Protein AF-A0A1Y4LBC4-F1 (afdb_monomer)

Sequence (97 aa):
MIRFSGLEVRPVSSVTSYPVCRIDRVLVSAYQTLYGDVLYECLGGRLGSEELVPLSRDTKDFREAWAIKVQYDRLIEEARREENLRDLSWQKERASG

pLDDT: mean 91.41, std 8.81, range [54.19, 98.38]

Structure (mmCIF, N/CA/C/O backbone):
data_AF-A0A1Y4LBC4-F1
#
_entry.id   AF-A0A1Y4LBC4-F1
#
loop_
_atom_site.group_PDB
_atom_site.id
_atom_site.type_symbol
_atom_site.label_atom_id
_atom_site.label_alt_id
_atom_site.label_comp_id
_atom_site.label_asym_id
_atom_site.label_entity_id
_atom_site.label_seq_id
_atom_site.pdbx_PDB_ins_code
_atom_site.Cartn_x
_atom_site.Cartn_y
_atom_site.Cartn_z
_atom_site.occupancy
_atom_site.B_iso_or_equiv
_atom_site.auth_seq_id
_atom_site.auth_comp_id
_atom_site.auth_asym_id
_atom_s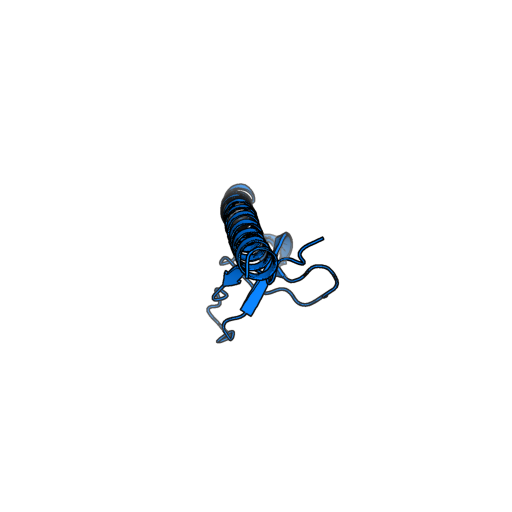ite.auth_atom_id
_atom_site.pdbx_PDB_model_num
ATOM 1 N N . MET A 1 1 ? 8.398 8.087 -22.960 1.00 54.19 1 MET A N 1
ATOM 2 C CA . MET A 1 1 ? 8.358 8.048 -21.484 1.00 54.19 1 MET A CA 1
ATOM 3 C C . MET A 1 1 ? 8.259 6.585 -21.091 1.00 54.19 1 MET A C 1
ATOM 5 O O . MET A 1 1 ? 7.337 5.928 -21.559 1.00 54.19 1 MET A O 1
ATOM 9 N N . ILE A 1 2 ? 9.248 6.061 -20.369 1.00 61.06 2 ILE A N 1
ATOM 10 C CA . ILE A 1 2 ? 9.254 4.666 -19.908 1.00 61.06 2 ILE A CA 1
ATOM 11 C C . ILE A 1 2 ? 8.055 4.479 -18.970 1.00 61.06 2 ILE A C 1
ATOM 13 O O . ILE A 1 2 ? 7.822 5.305 -18.082 1.00 61.06 2 ILE A O 1
ATOM 17 N N . ARG A 1 3 ? 7.225 3.466 -19.234 1.00 77.19 3 ARG A N 1
ATOM 18 C CA . ARG A 1 3 ? 6.008 3.204 -18.461 1.00 77.19 3 ARG A CA 1
ATOM 19 C C . ARG A 1 3 ? 6.365 2.233 -17.344 1.00 77.19 3 ARG A C 1
ATOM 21 O O . ARG A 1 3 ? 6.545 1.059 -17.625 1.00 77.19 3 ARG A O 1
ATOM 28 N N . PHE A 1 4 ? 6.420 2.736 -16.112 1.00 89.00 4 PHE A N 1
ATOM 29 C CA . PHE A 1 4 ? 6.693 1.938 -14.916 1.00 89.00 4 PHE A CA 1
ATOM 30 C C . PHE A 1 4 ? 5.832 0.667 -14.870 1.00 89.00 4 PHE A C 1
ATOM 32 O O . PHE A 1 4 ? 4.596 0.728 -14.918 1.00 89.00 4 PHE A O 1
ATOM 39 N N . SER A 1 5 ? 6.490 -0.483 -14.764 1.00 91.25 5 SER A N 1
ATOM 40 C CA . SER A 1 5 ? 5.860 -1.800 -14.774 1.00 91.25 5 SER A CA 1
ATOM 41 C C . SER A 1 5 ? 5.031 -2.085 -13.515 1.00 91.25 5 SER A C 1
ATOM 43 O O . SER A 1 5 ? 4.125 -2.925 -13.556 1.00 91.25 5 SER A O 1
ATOM 45 N N . GLY A 1 6 ? 5.262 -1.341 -12.431 1.00 94.38 6 GLY A N 1
ATOM 46 C CA . GLY A 1 6 ? 4.588 -1.490 -11.143 1.00 94.38 6 GLY A CA 1
ATOM 47 C C . GLY A 1 6 ? 5.444 -2.250 -10.128 1.00 94.38 6 GLY A C 1
ATOM 48 O O . GLY A 1 6 ? 6.181 -3.167 -10.491 1.00 94.38 6 GLY A O 1
ATOM 49 N N . LEU A 1 7 ? 5.303 -1.882 -8.856 1.00 96.88 7 LEU A N 1
ATOM 50 C CA . LEU A 1 7 ? 5.907 -2.546 -7.707 1.00 96.88 7 LEU A CA 1
ATOM 51 C C . LEU A 1 7 ? 5.161 -3.851 -7.426 1.00 96.88 7 LEU A C 1
ATOM 53 O O . LEU A 1 7 ? 3.944 -3.843 -7.250 1.00 96.88 7 LEU A O 1
ATOM 57 N N . GLU A 1 8 ? 5.888 -4.961 -7.374 1.00 96.44 8 GLU A N 1
ATOM 58 C CA . GLU A 1 8 ? 5.328 -6.253 -6.991 1.00 96.44 8 GLU A CA 1
ATOM 59 C C . GLU A 1 8 ? 5.069 -6.302 -5.481 1.00 96.44 8 GLU A C 1
ATOM 61 O O . GLU A 1 8 ? 5.942 -5.980 -4.677 1.00 96.44 8 GLU A O 1
ATOM 66 N N . VAL A 1 9 ? 3.856 -6.692 -5.094 1.00 95.62 9 VAL A N 1
ATOM 67 C CA . VAL A 1 9 ? 3.418 -6.753 -3.699 1.00 95.62 9 VAL A CA 1
ATOM 68 C C . VAL A 1 9 ? 2.628 -8.025 -3.435 1.00 95.62 9 VAL A C 1
ATOM 70 O O . VAL A 1 9 ? 1.946 -8.565 -4.310 1.00 95.62 9 VAL A O 1
ATOM 73 N N . ARG A 1 10 ? 2.692 -8.485 -2.185 1.00 94.69 10 ARG A N 1
ATOM 74 C CA . ARG A 1 10 ? 1.802 -9.515 -1.658 1.00 94.69 10 ARG A CA 1
ATOM 75 C C . ARG A 1 10 ? 0.760 -8.838 -0.768 1.00 94.69 10 ARG A C 1
ATOM 77 O O . ARG A 1 10 ? 1.147 -8.333 0.287 1.00 94.69 10 ARG A O 1
ATOM 84 N N . PRO A 1 11 ? -0.522 -8.815 -1.163 1.00 94.62 11 PRO A N 1
ATOM 85 C CA . PRO A 1 11 ? -1.545 -8.168 -0.358 1.00 94.62 11 PRO A CA 1
ATOM 86 C C . PRO A 1 11 ? -1.717 -8.824 1.014 1.00 94.62 11 PRO A C 1
ATOM 88 O O . PRO A 1 11 ? -1.512 -10.029 1.188 1.00 94.62 11 PRO A O 1
ATOM 91 N N . VAL A 1 12 ? -2.108 -8.014 1.991 1.00 92.12 12 VAL A N 1
ATOM 92 C CA . VAL A 1 12 ? -2.326 -8.425 3.376 1.00 92.12 12 VAL A CA 1
ATOM 93 C C . VAL A 1 12 ? -3.806 -8.705 3.577 1.00 92.12 12 VAL A C 1
ATOM 95 O O . VAL A 1 12 ? -4.625 -7.798 3.556 1.00 92.12 12 VAL A O 1
ATOM 98 N N . SER A 1 13 ? -4.168 -9.959 3.825 1.00 86.81 13 SER A N 1
ATOM 99 C CA . SER A 1 13 ? -5.538 -10.314 4.192 1.00 86.81 13 SER A CA 1
ATOM 100 C C . SER A 1 13 ? -5.554 -11.494 5.152 1.00 86.81 13 SER A C 1
ATOM 102 O O . SER A 1 13 ? -4.729 -12.402 5.061 1.00 86.81 13 SER A O 1
ATOM 104 N N . SER A 1 14 ? -6.494 -11.461 6.094 1.00 76.00 14 SER A N 1
ATOM 105 C CA . SER A 1 14 ? -6.809 -12.575 6.992 1.00 76.00 14 SER A CA 1
ATOM 106 C C . SER A 1 14 ? -7.864 -13.523 6.417 1.00 76.00 14 SER A C 1
ATOM 108 O O . SER A 1 14 ? -8.051 -14.606 6.962 1.00 76.00 14 SER A O 1
ATOM 110 N N . VAL A 1 15 ? -8.558 -13.118 5.348 1.00 79.56 15 VAL A N 1
ATOM 111 C CA . VAL A 1 15 ? -9.782 -13.781 4.866 1.00 79.56 15 VAL A CA 1
ATOM 112 C C . VAL A 1 15 ? -9.613 -14.343 3.455 1.00 79.56 15 VAL A C 1
ATOM 114 O O . VAL A 1 15 ? -10.180 -15.385 3.137 1.00 79.56 15 VAL A O 1
ATOM 117 N N . THR A 1 16 ? -8.791 -13.696 2.624 1.00 82.50 16 THR A N 1
ATOM 118 C CA . THR A 1 16 ? -8.607 -14.056 1.214 1.00 82.50 16 TH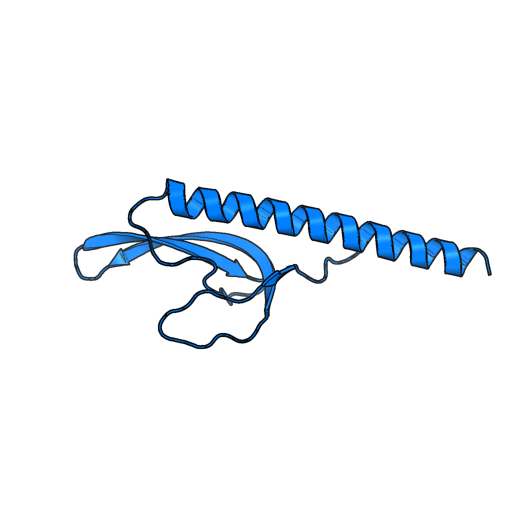R A CA 1
ATOM 119 C C . THR A 1 16 ? -7.131 -14.252 0.904 1.00 82.50 16 THR A C 1
ATOM 121 O O . THR A 1 16 ? -6.296 -13.419 1.248 1.00 82.50 16 THR A O 1
ATOM 124 N N . SER A 1 17 ? -6.788 -15.331 0.199 1.00 85.00 17 SER A N 1
ATOM 125 C CA . SER A 1 17 ? -5.447 -15.472 -0.371 1.00 85.00 17 SER A CA 1
ATOM 126 C C . SER A 1 17 ? -5.378 -14.682 -1.675 1.00 85.00 17 SER A C 1
ATOM 128 O O . SER A 1 17 ? -5.872 -15.128 -2.709 1.00 85.00 17 SER A O 1
ATOM 130 N N . TYR A 1 18 ? -4.808 -13.481 -1.615 1.00 87.75 18 TYR A N 1
ATOM 131 C CA . TYR A 1 18 ? -4.575 -12.686 -2.814 1.00 87.75 18 TYR A CA 1
ATOM 132 C C . TYR A 1 18 ? -3.360 -13.219 -3.582 1.00 87.75 18 TYR A C 1
ATOM 134 O O . TYR A 1 18 ? -2.326 -13.503 -2.962 1.00 87.75 18 TYR A O 1
ATOM 142 N N . PRO A 1 19 ? -3.434 -13.316 -4.923 1.00 91.12 19 PRO A N 1
ATOM 143 C CA . PRO A 1 19 ? -2.243 -13.537 -5.723 1.00 91.12 19 PRO A CA 1
ATOM 144 C C . PRO A 1 19 ? -1.280 -12.353 -5.571 1.00 91.12 19 PRO A C 1
ATOM 146 O O . PRO A 1 19 ? -1.681 -11.227 -5.268 1.00 91.12 19 PRO A O 1
ATOM 149 N N . VAL A 1 20 ? 0.006 -12.612 -5.810 1.00 93.94 20 VAL A N 1
ATOM 150 C CA . VAL A 1 20 ? 0.994 -11.540 -5.964 1.00 93.94 20 VAL A CA 1
ATOM 151 C C . VAL A 1 20 ? 0.578 -10.673 -7.149 1.00 93.94 20 VAL A C 1
ATOM 153 O O . VAL A 1 20 ? 0.229 -11.185 -8.214 1.00 93.94 20 VAL A O 1
ATOM 156 N N . CYS A 1 21 ? 0.603 -9.361 -6.961 1.00 93.62 21 CYS A N 1
ATOM 157 C CA . CYS A 1 21 ? 0.152 -8.404 -7.961 1.00 93.62 21 CYS A CA 1
ATOM 158 C C . CYS A 1 21 ? 1.098 -7.209 -8.038 1.00 93.62 21 CYS A C 1
ATOM 160 O O . CYS A 1 21 ? 1.975 -7.032 -7.193 1.00 93.62 21 CYS A O 1
ATOM 162 N N . ARG A 1 22 ? 0.912 -6.364 -9.054 1.00 95.62 22 ARG A N 1
ATOM 163 C CA . ARG A 1 22 ? 1.691 -5.135 -9.224 1.00 95.62 22 ARG A CA 1
ATOM 164 C C . ARG A 1 22 ? 0.841 -3.909 -8.955 1.00 95.62 22 ARG A C 1
ATOM 166 O O . ARG A 1 22 ? -0.275 -3.824 -9.458 1.00 95.62 22 ARG A O 1
ATOM 173 N N . ILE A 1 23 ? 1.404 -2.942 -8.243 1.00 97.06 23 ILE A N 1
ATOM 174 C CA . ILE A 1 23 ? 0.779 -1.653 -7.933 1.00 97.06 23 ILE A CA 1
ATOM 175 C C . ILE A 1 23 ? 1.667 -0.501 -8.411 1.00 97.06 23 ILE A C 1
ATOM 177 O O . ILE A 1 23 ? 2.885 -0.627 -8.479 1.00 97.06 23 ILE A O 1
ATOM 181 N N . ASP A 1 24 ? 1.077 0.634 -8.759 1.00 96.31 24 ASP A N 1
ATOM 182 C CA . ASP A 1 24 ? 1.809 1.867 -9.095 1.00 96.31 24 ASP A CA 1
ATOM 183 C C . ASP A 1 24 ? 1.261 3.107 -8.372 1.00 96.31 24 ASP A C 1
ATOM 185 O O . ASP A 1 24 ? 1.778 4.212 -8.558 1.00 96.31 24 ASP A O 1
ATOM 189 N N . ARG A 1 25 ? 0.254 2.908 -7.513 1.00 95.50 25 ARG A N 1
ATOM 190 C CA . ARG A 1 25 ? -0.303 3.909 -6.606 1.00 95.50 25 ARG A CA 1
ATOM 191 C C . ARG A 1 25 ? -0.740 3.282 -5.288 1.00 95.50 25 ARG A C 1
ATOM 193 O O . ARG A 1 25 ? -1.070 2.095 -5.229 1.00 95.50 25 ARG A O 1
ATOM 200 N N . VAL A 1 26 ? -0.810 4.125 -4.264 1.00 97.62 26 VAL A N 1
ATOM 201 C CA . VAL A 1 26 ? -1.261 3.773 -2.917 1.00 97.62 26 VAL A CA 1
ATOM 202 C C . VAL A 1 26 ? -2.193 4.859 -2.402 1.00 97.62 26 VAL A C 1
ATOM 204 O O . VAL A 1 26 ? -1.979 6.048 -2.652 1.00 97.62 26 VAL A O 1
ATOM 207 N N . LEU A 1 27 ? -3.218 4.464 -1.661 1.00 96.44 27 LEU A N 1
ATOM 208 C CA . LEU A 1 27 ? -4.160 5.363 -1.010 1.00 96.44 27 LEU A CA 1
ATOM 209 C C . LEU A 1 27 ? -4.478 4.887 0.406 1.00 96.44 27 LEU A C 1
ATOM 211 O O . LEU A 1 27 ? -4.281 3.722 0.742 1.00 96.44 27 LEU A O 1
ATOM 215 N N . VAL A 1 28 ? -4.952 5.812 1.236 1.00 97.88 28 VAL A N 1
ATOM 216 C CA . VAL A 1 28 ? -5.566 5.479 2.523 1.00 97.88 28 VAL A CA 1
ATOM 217 C C . VAL A 1 28 ? -7.066 5.642 2.355 1.00 97.88 28 VAL A C 1
ATOM 219 O O . VAL A 1 28 ? -7.523 6.707 1.937 1.00 97.88 28 VAL A O 1
ATOM 222 N N . SER A 1 29 ? -7.804 4.580 2.654 1.00 96.38 29 SER A N 1
ATOM 223 C CA . SER A 1 29 ? -9.259 4.600 2.720 1.00 96.38 29 SER A CA 1
ATOM 224 C C . SER A 1 29 ? -9.687 4.773 4.171 1.00 96.38 29 SER A C 1
ATOM 226 O O . SER A 1 29 ? -9.041 4.244 5.076 1.00 96.38 29 SER A O 1
ATOM 228 N N . ALA A 1 30 ? -10.757 5.532 4.384 1.00 96.88 30 ALA A N 1
ATOM 229 C CA . ALA A 1 30 ? -11.436 5.643 5.664 1.00 96.88 30 ALA A CA 1
ATOM 230 C C . ALA A 1 30 ? -12.879 5.189 5.463 1.00 96.88 30 ALA A C 1
ATOM 232 O O . ALA A 1 30 ? -13.552 5.663 4.545 1.00 96.88 30 ALA A O 1
ATOM 233 N N . TYR A 1 31 ? -13.361 4.296 6.318 1.00 95.50 31 TYR A N 1
ATOM 234 C CA . TYR A 1 31 ? -14.730 3.808 6.246 1.00 95.50 31 TYR A CA 1
ATOM 235 C C . TYR A 1 31 ? -15.328 3.660 7.640 1.00 95.50 31 TYR A C 1
ATOM 237 O O . TYR A 1 31 ? -14.627 3.434 8.628 1.00 95.50 31 TYR A O 1
ATOM 245 N N . GLN A 1 32 ? -16.647 3.814 7.717 1.00 96.88 32 GLN A N 1
ATOM 246 C CA . GLN A 1 32 ? -17.390 3.595 8.946 1.00 96.88 32 GLN A CA 1
ATOM 247 C C . GLN A 1 32 ? -17.950 2.174 8.947 1.00 96.88 32 GLN A C 1
ATOM 249 O O . GLN A 1 32 ? -18.598 1.740 7.996 1.00 96.88 32 GLN A O 1
ATOM 254 N N . THR A 1 33 ? -17.692 1.443 10.022 1.00 95.06 33 THR A N 1
ATOM 255 C CA . THR A 1 33 ? -18.267 0.117 10.247 1.00 95.06 33 THR A CA 1
ATOM 256 C C . THR A 1 33 ? -19.753 0.219 10.592 1.00 95.06 33 THR A C 1
ATOM 258 O O . THR A 1 33 ? -20.245 1.266 11.015 1.00 95.06 33 THR A O 1
ATOM 261 N N . LEU A 1 34 ? -20.467 -0.908 10.521 1.00 95.94 34 LEU A N 1
ATOM 262 C CA . LEU A 1 34 ? -21.872 -0.993 10.945 1.00 95.94 34 LEU A CA 1
ATOM 263 C C . LEU A 1 34 ? -22.092 -0.629 12.426 1.00 95.94 34 LEU A C 1
ATOM 265 O O . LEU A 1 34 ? -23.203 -0.274 12.807 1.00 95.94 34 LEU A O 1
ATOM 269 N N . TYR A 1 35 ? -21.043 -0.694 13.251 1.00 95.06 35 TYR A N 1
ATOM 270 C CA . TYR A 1 35 ? -21.084 -0.353 14.675 1.00 95.06 35 TYR A CA 1
ATOM 271 C C . TYR A 1 35 ? -20.673 1.099 14.961 1.00 95.06 35 TYR A C 1
ATOM 273 O O . TYR A 1 35 ? -20.555 1.491 16.119 1.00 95.06 35 TYR A O 1
ATOM 281 N N . GLY A 1 36 ? -20.442 1.905 13.921 1.00 94.94 36 GLY A N 1
ATOM 282 C CA . GLY A 1 36 ? -20.101 3.322 14.041 1.00 94.94 36 GLY A CA 1
ATOM 283 C C . GLY A 1 36 ? -18.609 3.619 14.217 1.00 94.94 36 GLY A C 1
ATOM 284 O O . GLY A 1 36 ? -18.231 4.785 14.110 1.00 94.94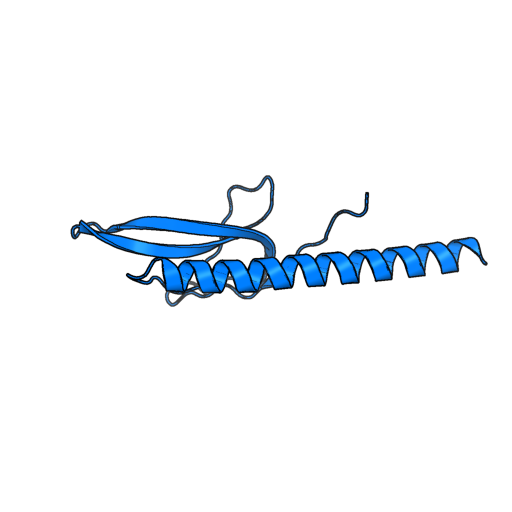 36 GLY A O 1
ATOM 285 N N . ASP A 1 37 ? -17.761 2.602 14.420 1.00 96.75 37 ASP A N 1
ATOM 286 C CA . ASP A 1 37 ? -16.300 2.763 14.430 1.00 96.75 37 ASP A CA 1
ATOM 287 C C . ASP A 1 37 ? -15.803 3.246 13.060 1.00 96.75 37 ASP A C 1
ATOM 289 O O . ASP A 1 37 ? -16.234 2.716 12.035 1.00 96.75 37 ASP A O 1
ATOM 293 N N . VAL A 1 38 ? -14.865 4.196 13.043 1.00 97.44 38 VAL A N 1
ATOM 294 C CA . VAL A 1 38 ? -14.120 4.579 11.833 1.00 97.44 38 VAL A CA 1
ATOM 295 C C . VAL A 1 38 ? -12.819 3.792 11.788 1.00 97.44 38 VAL A C 1
ATOM 297 O O . VAL A 1 38 ? -12.039 3.826 12.742 1.00 97.44 38 VAL A O 1
ATOM 300 N N . LEU A 1 39 ? -12.593 3.098 10.678 1.00 97.56 39 LEU A N 1
ATOM 301 C CA . LEU A 1 39 ? -11.373 2.350 10.405 1.00 97.56 39 LEU A CA 1
ATOM 302 C C . LEU A 1 39 ? -10.657 2.927 9.188 1.00 97.56 39 LEU A C 1
ATOM 304 O O . LEU A 1 39 ? -11.274 3.508 8.292 1.00 97.56 39 LEU A O 1
ATOM 308 N N . TYR A 1 40 ? -9.342 2.751 9.188 1.00 97.88 40 TYR A N 1
ATOM 309 C CA . TYR A 1 40 ? -8.448 3.154 8.119 1.00 97.88 40 TYR A CA 1
ATOM 310 C C . TYR A 1 40 ? -7.685 1.945 7.601 1.00 97.88 40 TYR A C 1
ATOM 312 O O . TYR A 1 40 ? -7.208 1.117 8.378 1.00 97.88 40 TYR A O 1
ATOM 320 N N . GLU A 1 41 ? -7.503 1.895 6.290 1.00 96.25 41 GLU A N 1
ATOM 321 C CA . GLU A 1 41 ? -6.710 0.868 5.624 1.00 96.25 41 GLU A CA 1
ATOM 322 C C . GLU A 1 41 ? -5.826 1.486 4.541 1.00 96.25 41 GLU A C 1
ATOM 324 O O . GLU A 1 41 ? -6.163 2.502 3.923 1.00 96.25 41 GLU A O 1
ATOM 329 N N . CYS A 1 42 ? -4.667 0.871 4.314 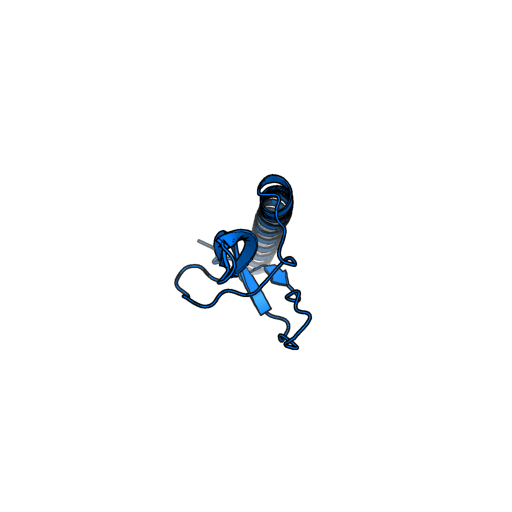1.00 97.56 42 CYS A N 1
ATOM 330 C CA . CYS A 1 42 ? -3.783 1.217 3.215 1.00 97.56 42 CYS A CA 1
ATOM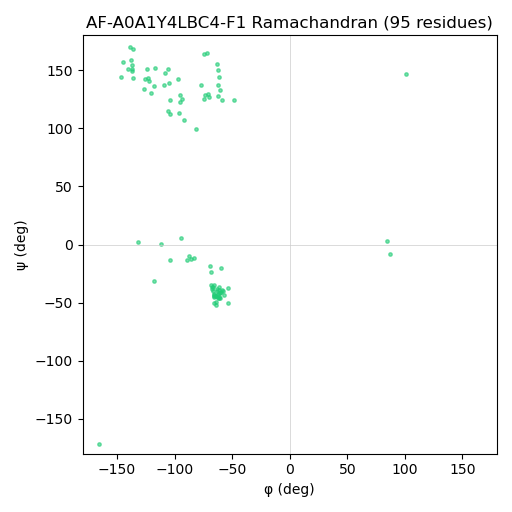 331 C C . CYS A 1 42 ? -4.065 0.287 2.031 1.00 97.56 42 CYS A C 1
ATOM 333 O O . CYS A 1 42 ? -3.942 -0.933 2.153 1.00 97.56 42 CYS A O 1
ATOM 335 N N . LEU A 1 43 ? -4.409 0.866 0.883 1.00 96.88 43 LEU A N 1
ATOM 336 C CA . LEU A 1 43 ? -4.778 0.146 -0.332 1.00 96.88 43 LEU A CA 1
ATOM 337 C C . LEU A 1 43 ? -3.801 0.460 -1.465 1.00 96.88 43 LEU A C 1
ATOM 339 O O . LEU A 1 43 ? -3.448 1.616 -1.697 1.00 96.88 43 LEU A O 1
ATOM 343 N N . GLY A 1 44 ? -3.396 -0.568 -2.203 1.00 97.19 44 GLY A N 1
ATOM 344 C CA . GLY A 1 44 ? -2.573 -0.466 -3.404 1.00 97.19 44 GLY A CA 1
ATOM 345 C C . GLY A 1 44 ? -3.395 -0.714 -4.662 1.00 97.19 44 GLY A C 1
ATOM 346 O O . GLY A 1 44 ? -4.360 -1.468 -4.631 1.00 97.19 44 GLY A O 1
ATOM 347 N N . GLY A 1 45 ? -3.006 -0.120 -5.787 1.00 96.00 45 GLY A N 1
ATOM 348 C CA . GLY A 1 45 ? -3.655 -0.399 -7.069 1.00 96.00 45 GLY A CA 1
ATOM 349 C C . GLY A 1 45 ? -2.866 0.094 -8.271 1.00 96.00 45 GLY A C 1
ATOM 350 O O . GLY A 1 45 ? -1.728 0.553 -8.142 1.00 96.00 45 GLY A O 1
ATOM 351 N N . ARG A 1 46 ? -3.492 0.017 -9.449 1.00 94.38 46 ARG A N 1
ATOM 352 C CA . ARG A 1 46 ? -2.961 0.569 -10.705 1.00 94.38 46 ARG A CA 1
ATOM 353 C C . ARG A 1 46 ? -3.692 1.850 -11.100 1.00 94.38 46 ARG A C 1
ATOM 355 O O . ARG A 1 46 ? -4.915 1.934 -10.995 1.00 94.38 46 ARG A O 1
ATOM 362 N N . LEU A 1 47 ? -2.959 2.847 -11.584 1.00 86.31 47 LEU A N 1
ATOM 363 C CA . LEU A 1 47 ? -3.514 4.041 -12.211 1.00 86.31 47 LEU A CA 1
ATOM 364 C C . LEU A 1 47 ? -4.364 3.633 -13.420 1.00 86.31 47 LEU A C 1
ATOM 366 O O . LEU A 1 47 ? -3.887 2.953 -14.327 1.00 86.31 47 LEU A O 1
ATOM 370 N N . GLY A 1 48 ? -5.626 4.061 -13.420 1.00 84.69 48 GLY A N 1
ATOM 371 C CA . GLY A 1 48 ? -6.606 3.695 -14.445 1.00 84.69 48 GLY A CA 1
ATOM 372 C C . GLY A 1 48 ? -7.328 2.363 -14.207 1.00 84.69 48 GLY A C 1
ATOM 373 O O . GLY A 1 48 ? -8.132 1.984 -15.049 1.00 84.69 48 GLY A O 1
ATOM 374 N N . SER A 1 49 ? -7.075 1.674 -13.087 1.00 89.56 49 SER A N 1
ATOM 375 C CA . SER A 1 49 ? -7.883 0.540 -12.618 1.00 89.56 49 SER A CA 1
ATOM 376 C C . SER A 1 49 ? -8.699 0.936 -11.387 1.00 89.56 49 SER A C 1
ATOM 378 O O . SER A 1 49 ? -8.249 1.748 -10.576 1.00 89.56 49 SER A O 1
ATOM 380 N N . GLU A 1 50 ? -9.887 0.359 -11.232 1.00 88.56 50 GLU A N 1
ATOM 381 C CA . GLU A 1 50 ? -10.686 0.461 -10.001 1.00 88.56 50 GLU A CA 1
ATOM 382 C C . GLU A 1 50 ? -10.300 -0.607 -8.971 1.00 88.56 50 GLU A C 1
ATOM 384 O O . GLU A 1 50 ? -10.664 -0.501 -7.803 1.00 88.56 50 GLU A O 1
ATOM 389 N N . GLU A 1 51 ? -9.516 -1.608 -9.376 1.00 91.00 51 GLU A N 1
ATOM 390 C CA . GLU A 1 51 ? -9.076 -2.674 -8.485 1.00 91.00 51 GLU A CA 1
ATOM 391 C C . GLU A 1 51 ? -8.070 -2.153 -7.456 1.00 91.00 51 GLU A C 1
ATOM 393 O O . GLU A 1 51 ? -7.040 -1.548 -7.789 1.00 91.00 51 GLU A O 1
ATOM 398 N N . LEU A 1 52 ? -8.379 -2.431 -6.191 1.00 94.00 52 LEU A N 1
ATOM 399 C CA . LEU A 1 52 ? -7.553 -2.121 -5.038 1.00 94.00 52 LEU A CA 1
ATOM 400 C C . LEU A 1 52 ? -7.312 -3.389 -4.225 1.00 94.00 52 LEU A C 1
ATOM 402 O O . LEU A 1 52 ? -8.198 -4.229 -4.077 1.00 94.00 52 LEU A O 1
ATOM 406 N N . VAL A 1 53 ? -6.104 -3.510 -3.687 1.00 95.19 53 VAL A N 1
ATOM 407 C CA . VAL A 1 53 ? -5.694 -4.620 -2.828 1.00 95.19 53 VAL A CA 1
ATOM 408 C C . VAL A 1 53 ? -5.204 -4.097 -1.479 1.00 95.19 53 VAL A C 1
ATOM 410 O O . VAL A 1 53 ? -4.543 -3.055 -1.434 1.00 95.19 53 VAL A O 1
ATOM 413 N N . PRO A 1 54 ? -5.481 -4.807 -0.376 1.00 95.94 54 PRO A N 1
ATOM 414 C CA . PRO A 1 54 ? -5.050 -4.377 0.946 1.00 95.94 54 PRO A CA 1
ATOM 415 C C . PRO A 1 54 ? -3.537 -4.527 1.109 1.00 95.94 54 PRO A C 1
ATOM 417 O O . PRO A 1 54 ? -2.965 -5.587 0.857 1.00 95.94 54 PRO A O 1
ATOM 420 N N . LEU A 1 55 ? -2.874 -3.464 1.554 1.00 96.69 55 LEU A N 1
ATOM 421 C CA . LEU A 1 55 ? -1.445 -3.448 1.889 1.00 96.69 55 LEU A CA 1
ATOM 422 C C . LEU A 1 55 ? -1.199 -3.463 3.399 1.00 96.69 55 LEU A C 1
ATOM 424 O O . LEU A 1 55 ? -0.076 -3.709 3.841 1.00 96.69 55 LEU A O 1
ATOM 428 N N . SER A 1 56 ? -2.240 -3.209 4.188 1.00 94.44 56 SER A N 1
ATOM 429 C CA . SER A 1 56 ? -2.229 -3.270 5.643 1.00 94.44 56 SER A CA 1
ATOM 430 C C . SER A 1 56 ? -3.478 -3.972 6.160 1.00 94.44 56 SER A C 1
ATOM 432 O O . SER A 1 56 ? -4.441 -4.181 5.429 1.00 94.44 56 SER A O 1
ATOM 434 N N . ARG A 1 57 ? -3.466 -4.311 7.450 1.00 93.31 57 ARG A N 1
ATOM 435 C CA . ARG A 1 57 ? -4.709 -4.575 8.183 1.00 93.31 57 ARG A CA 1
ATOM 436 C C . ARG A 1 57 ? -5.418 -3.252 8.474 1.00 93.31 57 ARG A C 1
ATOM 438 O O . ARG A 1 57 ? -4.781 -2.195 8.421 1.00 93.31 57 ARG A O 1
ATOM 445 N N . ASP A 1 58 ? -6.692 -3.343 8.829 1.00 94.12 58 ASP A N 1
ATOM 446 C CA . ASP A 1 58 ? -7.446 -2.212 9.360 1.00 94.12 58 ASP A CA 1
ATOM 447 C C . ASP A 1 58 ? -6.829 -1.697 10.664 1.00 94.12 58 ASP A C 1
ATOM 449 O O . ASP A 1 58 ? -6.365 -2.475 11.505 1.00 94.12 58 ASP A O 1
ATOM 453 N N . THR A 1 59 ? -6.870 -0.382 10.853 1.00 95.56 59 THR A N 1
ATOM 454 C CA . THR A 1 59 ? -6.464 0.290 12.091 1.00 95.56 59 THR A CA 1
ATOM 455 C C . THR A 1 59 ? -7.459 1.385 12.467 1.00 95.56 59 THR A C 1
ATOM 457 O O . THR A 1 59 ? -8.154 1.942 11.618 1.00 95.56 59 THR A O 1
ATOM 460 N N . LYS A 1 60 ? -7.528 1.708 13.762 1.00 96.81 60 LYS A N 1
ATOM 461 C CA . LYS A 1 60 ? -8.281 2.863 14.273 1.00 96.81 60 LYS A CA 1
ATOM 462 C C . LYS A 1 60 ? -7.481 4.172 14.182 1.00 96.81 60 LYS A C 1
ATOM 464 O O . LYS A 1 60 ? -8.066 5.239 14.352 1.00 96.81 60 LYS A O 1
ATOM 469 N N . ASP A 1 61 ? -6.174 4.118 13.906 1.00 97.50 61 ASP A N 1
ATOM 470 C CA . ASP A 1 61 ? -5.312 5.300 13.795 1.00 97.50 61 ASP A CA 1
ATOM 471 C C . ASP A 1 61 ? -4.950 5.606 12.334 1.00 97.50 61 ASP A C 1
ATOM 473 O O . ASP A 1 61 ? -4.205 4.879 11.673 1.00 97.50 61 ASP A O 1
ATOM 477 N N . PHE A 1 62 ? -5.420 6.753 11.840 1.00 97.06 62 PHE A N 1
ATOM 478 C CA . PHE A 1 62 ? -5.059 7.270 10.521 1.00 97.06 62 PHE A CA 1
ATOM 479 C C . PHE A 1 62 ? -3.540 7.373 10.316 1.00 97.06 62 PHE A C 1
ATOM 481 O O . PHE A 1 62 ? -3.045 7.115 9.218 1.00 97.06 62 PHE A O 1
ATOM 488 N N . ARG A 1 63 ? -2.781 7.753 11.352 1.00 97.88 63 ARG A N 1
ATOM 489 C CA . ARG A 1 63 ? -1.328 7.945 11.247 1.00 97.88 63 ARG A CA 1
ATOM 490 C C . ARG A 1 63 ? -0.605 6.640 10.958 1.00 97.88 63 ARG A C 1
ATOM 492 O O . ARG A 1 63 ? 0.371 6.659 10.212 1.00 97.88 63 ARG A O 1
ATOM 499 N N . GLU A 1 64 ? -1.094 5.526 11.493 1.00 97.56 64 GLU A N 1
ATOM 500 C CA . GLU A 1 64 ? -0.547 4.201 11.206 1.00 97.56 64 GLU A CA 1
ATOM 501 C C . GLU A 1 64 ? -0.760 3.830 9.732 1.00 97.56 64 GLU A C 1
ATOM 503 O O . GLU A 1 64 ? 0.205 3.513 9.033 1.00 97.56 64 GLU A O 1
ATOM 508 N N . ALA A 1 65 ? -1.988 3.964 9.217 1.00 97.62 65 ALA A N 1
ATOM 509 C CA . ALA A 1 65 ? -2.287 3.703 7.805 1.00 97.62 65 ALA A CA 1
ATOM 510 C C . ALA A 1 65 ? -1.496 4.635 6.865 1.00 97.62 65 ALA A C 1
ATOM 512 O O . ALA A 1 65 ? -0.973 4.209 5.831 1.00 97.62 65 ALA A O 1
ATOM 513 N N . TRP A 1 66 ? -1.348 5.908 7.244 1.00 98.12 66 TRP A N 1
ATOM 514 C CA . TRP A 1 66 ? -0.582 6.889 6.479 1.00 98.12 66 TRP A CA 1
ATOM 515 C C . TRP A 1 66 ? 0.921 6.596 6.466 1.00 98.12 66 TRP A C 1
ATOM 517 O O . TRP A 1 66 ? 1.572 6.759 5.434 1.00 98.12 66 TRP A O 1
ATOM 527 N N . ALA A 1 67 ? 1.489 6.136 7.582 1.00 98.25 67 ALA A N 1
ATOM 528 C CA . ALA A 1 67 ? 2.895 5.749 7.638 1.00 98.25 67 ALA A CA 1
ATOM 529 C C . ALA A 1 67 ? 3.198 4.605 6.657 1.00 98.25 67 ALA A C 1
ATOM 531 O O . ALA A 1 67 ? 4.196 4.667 5.936 1.00 98.25 67 ALA A O 1
ATOM 532 N N . ILE A 1 68 ? 2.299 3.619 6.565 1.00 97.75 68 ILE A N 1
ATOM 533 C CA . ILE A 1 68 ? 2.399 2.518 5.597 1.00 97.75 68 ILE A CA 1
ATOM 534 C C . ILE A 1 68 ? 2.307 3.054 4.165 1.00 97.75 68 ILE A C 1
ATOM 536 O O . ILE A 1 68 ? 3.142 2.707 3.328 1.00 97.75 68 ILE A O 1
ATOM 540 N N . LYS A 1 69 ? 1.366 3.968 3.887 1.00 98.00 69 LYS A N 1
ATOM 541 C CA . LYS A 1 69 ? 1.277 4.634 2.578 1.00 98.00 69 LYS A CA 1
ATOM 542 C C . LYS A 1 69 ? 2.607 5.284 2.188 1.00 98.00 69 LYS A C 1
ATOM 544 O O . LYS A 1 69 ? 3.104 5.037 1.095 1.00 98.00 69 LYS A O 1
ATOM 549 N N . VAL A 1 70 ? 3.206 6.072 3.083 1.00 98.38 70 VAL A N 1
ATOM 550 C CA . VAL A 1 70 ? 4.481 6.763 2.821 1.00 98.38 70 VAL A CA 1
ATOM 551 C C . VAL A 1 70 ? 5.615 5.775 2.537 1.00 98.38 70 VAL A C 1
ATOM 553 O O . VAL A 1 70 ? 6.475 6.058 1.702 1.00 98.38 70 VAL A O 1
ATOM 556 N N . GLN A 1 71 ? 5.639 4.620 3.206 1.00 98.06 71 GLN A N 1
ATOM 557 C CA . GLN A 1 71 ? 6.624 3.572 2.929 1.00 98.06 71 GLN A CA 1
ATOM 558 C C . GLN A 1 71 ? 6.457 3.006 1.515 1.00 98.06 71 GLN A C 1
ATOM 560 O O . GLN A 1 71 ? 7.431 2.969 0.764 1.00 98.06 71 GLN A O 1
ATOM 565 N N . TYR A 1 72 ? 5.239 2.630 1.118 1.00 98.12 72 TYR A N 1
ATOM 566 C CA . TYR A 1 72 ? 5.001 2.105 -0.227 1.00 98.12 72 TYR A CA 1
ATOM 567 C C . TYR A 1 72 ? 5.191 3.152 -1.328 1.00 98.12 72 TYR A C 1
ATOM 569 O O . TYR A 1 72 ? 5.739 2.814 -2.373 1.00 98.12 72 TYR A O 1
ATOM 577 N N . ASP A 1 73 ? 4.823 4.417 -1.100 1.00 98.06 73 ASP A N 1
ATOM 578 C CA . ASP A 1 73 ? 5.105 5.503 -2.049 1.00 98.06 73 ASP A CA 1
ATOM 579 C C . ASP A 1 73 ? 6.615 5.604 -2.329 1.00 98.06 73 ASP A C 1
ATOM 581 O O . ASP A 1 73 ? 7.035 5.713 -3.480 1.00 98.06 73 ASP A O 1
ATOM 585 N N . ARG A 1 74 ? 7.456 5.506 -1.287 1.00 98.12 74 ARG A N 1
ATOM 586 C CA . ARG A 1 74 ? 8.921 5.508 -1.445 1.00 98.12 74 ARG A CA 1
ATOM 587 C C . ARG A 1 74 ? 9.415 4.299 -2.237 1.00 98.12 74 ARG A C 1
ATOM 589 O O . ARG A 1 74 ? 10.240 4.478 -3.128 1.00 98.12 74 ARG A O 1
ATOM 596 N N . LEU A 1 75 ? 8.898 3.105 -1.941 1.00 97.81 75 LEU A N 1
ATOM 597 C CA . LEU A 1 75 ? 9.259 1.873 -2.653 1.00 97.81 75 LEU A CA 1
ATOM 598 C C . LEU A 1 75 ? 8.862 1.929 -4.133 1.00 97.81 75 LEU A C 1
ATOM 600 O O . LEU A 1 75 ? 9.626 1.499 -4.992 1.00 97.81 75 LEU A O 1
ATOM 604 N N . ILE A 1 76 ? 7.693 2.492 -4.446 1.00 96.88 76 ILE A N 1
ATOM 605 C CA . ILE A 1 76 ? 7.239 2.696 -5.826 1.00 96.88 76 ILE A CA 1
ATOM 606 C C . ILE A 1 76 ? 8.186 3.642 -6.567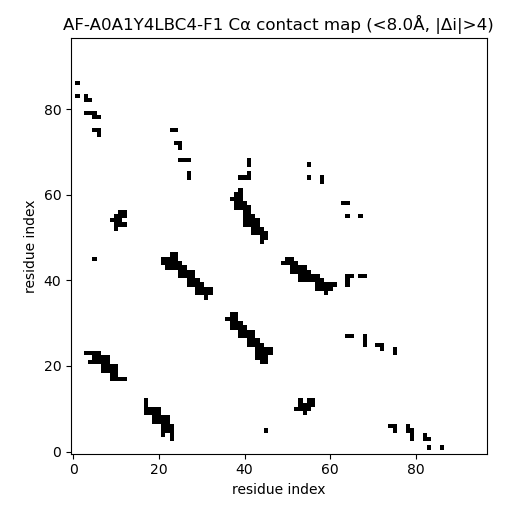 1.00 96.88 76 ILE A C 1
ATOM 608 O O . ILE A 1 76 ? 8.592 3.341 -7.688 1.00 96.88 76 ILE A O 1
ATOM 612 N N . GLU A 1 77 ? 8.566 4.763 -5.957 1.00 96.00 77 GLU A N 1
ATOM 613 C CA . GLU A 1 77 ? 9.476 5.723 -6.590 1.0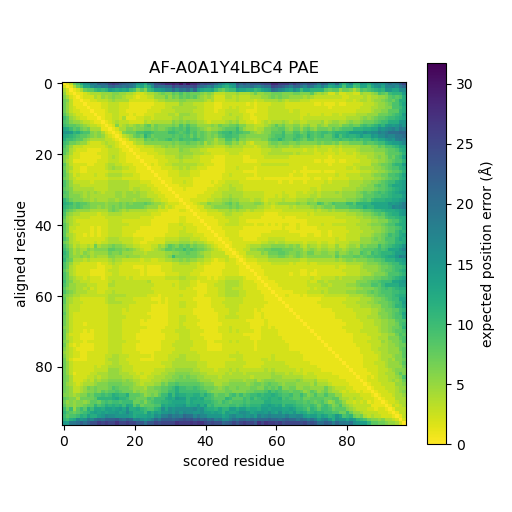0 96.00 77 GLU A CA 1
ATOM 614 C C . GLU A 1 77 ? 10.902 5.182 -6.743 1.00 96.00 77 GLU A C 1
ATOM 616 O O . GLU A 1 77 ? 11.580 5.462 -7.732 1.00 96.00 77 GLU A O 1
ATOM 621 N N . GLU A 1 78 ? 11.377 4.375 -5.799 1.00 96.19 78 GLU A N 1
ATOM 622 C CA . GLU A 1 78 ? 12.645 3.661 -5.928 1.00 96.19 78 GLU A CA 1
ATOM 623 C C . GLU A 1 78 ? 12.609 2.647 -7.074 1.00 96.19 78 GLU A C 1
ATOM 625 O O . GLU A 1 78 ? 13.422 2.754 -7.994 1.00 96.19 78 GLU A O 1
ATOM 630 N N . ALA A 1 79 ? 11.606 1.768 -7.108 1.00 95.69 79 ALA A N 1
ATOM 631 C CA . ALA A 1 79 ? 11.428 0.794 -8.183 1.00 95.69 79 ALA A CA 1
ATOM 632 C C . ALA A 1 79 ? 11.294 1.468 -9.559 1.00 95.69 79 ALA A C 1
ATOM 634 O O . ALA A 1 79 ? 11.883 1.017 -10.542 1.00 95.69 79 ALA A O 1
ATOM 635 N N . ARG A 1 80 ? 10.576 2.596 -9.634 1.00 94.25 80 ARG A N 1
ATOM 636 C CA . ARG A 1 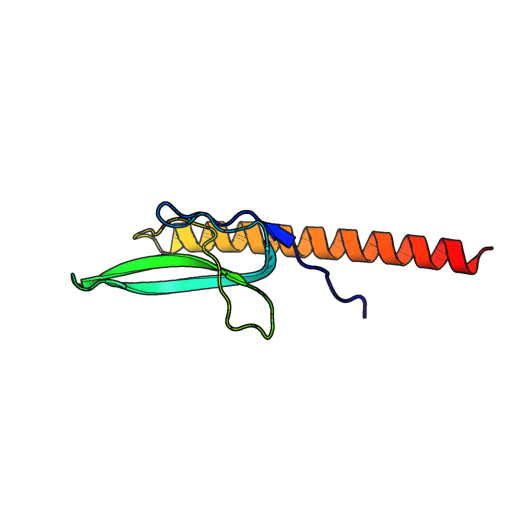80 ? 10.442 3.401 -10.855 1.00 94.25 80 ARG A CA 1
ATOM 637 C C . ARG A 1 80 ? 11.786 3.947 -11.328 1.00 94.25 80 ARG A C 1
ATOM 639 O O . ARG A 1 80 ? 12.067 3.928 -12.526 1.00 94.25 80 ARG A O 1
ATOM 646 N N . ARG A 1 81 ? 12.622 4.446 -10.413 1.00 93.31 81 ARG A N 1
ATOM 647 C CA . ARG A 1 81 ? 13.971 4.932 -10.748 1.00 93.31 81 ARG A CA 1
ATOM 648 C C . ARG A 1 81 ? 14.867 3.798 -11.233 1.00 93.31 81 ARG A C 1
ATOM 650 O O . ARG A 1 81 ? 15.549 3.979 -12.238 1.00 93.31 81 ARG A O 1
ATOM 657 N N . GLU A 1 82 ? 14.842 2.646 -10.570 1.00 93.19 82 GLU A N 1
ATOM 658 C CA . GLU A 1 82 ? 15.625 1.476 -10.980 1.00 93.19 82 GLU A CA 1
ATOM 659 C C . GLU A 1 82 ? 15.239 0.971 -12.372 1.00 93.19 82 GLU A C 1
ATOM 661 O O . GLU A 1 82 ? 16.116 0.715 -13.196 1.00 93.19 82 GLU A O 1
ATOM 666 N N . GLU A 1 83 ? 13.940 0.861 -12.655 1.00 91.69 83 GLU A N 1
ATOM 667 C CA . GLU A 1 83 ? 13.439 0.435 -13.964 1.00 91.69 83 GLU A CA 1
ATOM 668 C C . GLU A 1 83 ? 13.888 1.399 -15.068 1.00 91.69 83 GLU A C 1
ATOM 670 O O . GLU A 1 83 ? 14.452 0.972 -16.073 1.00 91.69 83 GLU A O 1
ATOM 675 N N . ASN A 1 84 ? 13.763 2.709 -14.831 1.00 89.44 84 ASN A N 1
ATOM 676 C CA . ASN A 1 84 ? 14.227 3.723 -15.777 1.00 89.44 84 ASN A CA 1
ATOM 677 C C . ASN A 1 84 ? 15.737 3.631 -16.052 1.00 89.44 84 ASN A C 1
ATOM 679 O O . ASN A 1 84 ? 16.166 3.808 -17.192 1.00 89.44 84 ASN A O 1
ATOM 683 N N . LEU A 1 85 ? 16.556 3.377 -15.024 1.00 89.88 85 LEU A N 1
ATOM 684 C CA . LEU A 1 85 ? 18.007 3.234 -15.182 1.00 89.88 85 LEU A CA 1
ATOM 685 C C . LEU A 1 85 ? 18.370 1.997 -16.008 1.00 89.88 85 LEU A C 1
ATOM 687 O O . LEU A 1 85 ? 19.230 2.096 -16.885 1.00 89.88 85 LEU A O 1
ATOM 691 N N . ARG A 1 86 ? 17.702 0.863 -15.761 1.00 87.25 86 ARG A N 1
ATOM 692 C CA . ARG A 1 86 ? 17.887 -0.375 -16.536 1.00 87.25 86 ARG A 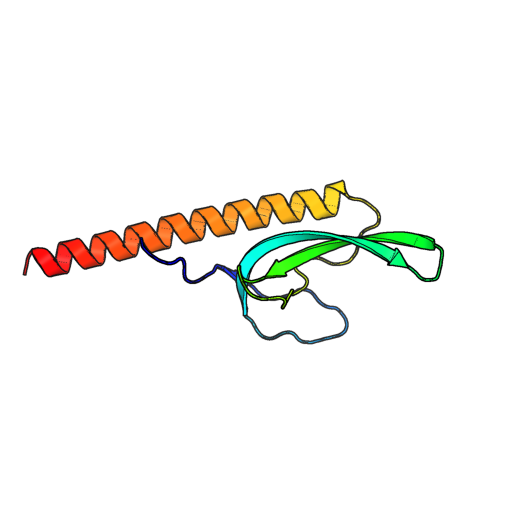CA 1
ATOM 693 C C . ARG A 1 86 ? 17.510 -0.162 -18.000 1.00 87.25 86 ARG A C 1
ATOM 695 O O . ARG A 1 86 ? 18.275 -0.512 -18.891 1.00 87.25 86 ARG A O 1
ATOM 702 N N . ASP A 1 87 ? 16.377 0.469 -18.271 1.00 85.88 87 ASP A N 1
ATOM 703 C CA . ASP A 1 87 ? 15.940 0.723 -19.647 1.00 85.88 87 ASP A CA 1
ATOM 704 C C . ASP A 1 87 ? 16.903 1.646 -20.407 1.00 85.88 87 ASP A C 1
ATOM 706 O O . ASP A 1 87 ? 17.198 1.418 -21.583 1.00 85.88 87 ASP A O 1
ATOM 710 N N . LEU A 1 88 ? 17.455 2.659 -19.733 1.00 85.31 88 LEU A N 1
ATOM 711 C CA . LEU A 1 88 ? 18.466 3.541 -20.316 1.00 85.31 88 LEU A CA 1
ATOM 712 C C . LEU A 1 88 ? 19.788 2.816 -20.603 1.00 85.31 88 LEU A C 1
ATOM 714 O O . LEU A 1 88 ? 20.426 3.122 -21.613 1.00 85.31 88 LEU A O 1
ATOM 718 N N . SER A 1 89 ? 20.218 1.874 -19.754 1.00 83.12 89 SER A N 1
ATOM 719 C CA . SER A 1 89 ? 21.427 1.084 -20.026 1.00 83.12 89 SER A CA 1
ATOM 720 C C . SER A 1 89 ? 21.236 0.181 -21.243 1.00 83.12 89 SER A C 1
ATOM 722 O O . SER A 1 89 ? 22.066 0.213 -22.151 1.00 83.12 89 SER A O 1
ATOM 724 N N . TRP A 1 90 ? 20.097 -0.514 -21.334 1.00 79.19 90 TRP A N 1
ATOM 725 C CA . TRP A 1 90 ? 19.749 -1.349 -22.491 1.00 79.19 90 TRP A CA 1
ATOM 726 C C . TRP A 1 90 ? 19.712 -0.560 -23.806 1.00 79.19 90 TRP A C 1
ATOM 728 O O . TRP A 1 90 ? 20.155 -1.050 -24.847 1.00 79.19 90 TRP A O 1
ATOM 738 N N . GLN A 1 91 ? 19.196 0.673 -23.784 1.00 81.56 91 GLN A N 1
ATOM 739 C CA . GLN A 1 91 ? 19.176 1.539 -24.967 1.00 81.56 91 GLN A CA 1
ATOM 740 C C . GLN A 1 91 ? 20.579 1.960 -25.413 1.00 81.56 91 GLN A C 1
ATOM 742 O O . GLN A 1 91 ? 20.849 1.988 -26.613 1.00 81.56 91 GLN A O 1
ATOM 747 N N . LYS A 1 92 ? 21.480 2.267 -24.470 1.00 79.88 92 LYS A N 1
ATOM 748 C CA . LYS A 1 92 ? 22.869 2.634 -24.787 1.00 79.88 92 LYS A CA 1
ATOM 749 C C . LYS A 1 92 ? 23.642 1.473 -25.408 1.00 79.88 92 LYS A C 1
ATOM 751 O O . LYS A 1 92 ? 24.333 1.689 -26.399 1.00 79.88 92 LYS A O 1
ATOM 756 N N . GLU A 1 93 ? 23.494 0.261 -24.876 1.00 79.06 93 GLU A N 1
ATOM 757 C CA . GLU A 1 93 ? 24.141 -0.944 -25.420 1.00 79.06 93 GLU A CA 1
ATOM 758 C C . GLU A 1 93 ? 23.680 -1.240 -26.853 1.00 79.06 93 GLU A C 1
ATOM 760 O O . GLU A 1 93 ? 24.498 -1.504 -27.726 1.00 79.06 93 GLU A O 1
ATOM 765 N N . ARG A 1 94 ? 22.380 -1.096 -27.136 1.00 79.00 94 ARG A N 1
ATOM 766 C CA . ARG A 1 94 ? 21.828 -1.272 -28.491 1.00 79.00 94 ARG A CA 1
ATOM 767 C C . ARG A 1 94 ? 22.237 -0.201 -29.500 1.00 79.00 94 ARG A C 1
ATOM 769 O O . ARG A 1 94 ? 22.156 -0.456 -30.691 1.00 79.00 94 ARG A O 1
ATOM 776 N N . ALA A 1 95 ? 22.602 0.995 -29.047 1.00 73.19 95 ALA A N 1
ATOM 777 C CA . ALA A 1 95 ? 23.029 2.087 -29.922 1.00 73.19 95 ALA A CA 1
ATOM 778 C C . ALA A 1 95 ? 24.537 2.061 -30.234 1.00 73.19 95 ALA A C 1
ATOM 780 O O . ALA A 1 95 ? 24.997 2.839 -31.066 1.00 73.19 95 ALA A O 1
ATOM 781 N N . SER A 1 96 ? 25.306 1.219 -29.537 1.00 69.62 96 SER A N 1
ATOM 782 C CA . SER A 1 96 ? 26.768 1.132 -29.648 1.00 69.62 96 SER A CA 1
ATOM 783 C C . SER A 1 96 ? 27.277 -0.171 -30.281 1.00 69.62 96 SER A C 1
ATOM 785 O O . SER A 1 96 ? 28.488 -0.313 -30.449 1.00 69.62 96 SER A O 1
ATOM 787 N N . GLY A 1 97 ? 26.375 -1.080 -30.669 1.00 58.28 97 GLY A N 1
ATOM 788 C CA . GLY A 1 97 ? 26.649 -2.263 -31.495 1.00 58.28 97 GLY A CA 1
ATOM 789 C C . GLY A 1 97 ? 25.886 -2.201 -32.808 1.00 58.28 97 GLY A C 1
ATOM 790 O O . GLY A 1 97 ? 26.432 -2.708 -33.809 1.00 58.28 97 GLY A O 1
#

Mean predicted aligned error: 4.85 Å

Organism: NCBI:txid501571

Foldseek 3Di:
DDDQPFDWDQFDDPPDRDDTDGFLAKDKDWDADPVRQIKIFIWTHYDVDPDIGTRDDIDSDPVVRVVSRVVVNVVSVVSRVVVVVVVVVVVVVVVVD

Solvent-accessible surface area (backbone atoms only — not comparable to full-atom values): 5643 Å² total; per-residue (Å²): 130,89,75,73,86,45,42,78,44,70,50,44,60,96,86,56,92,62,70,75,45,58,26,71,45,69,45,72,50,75,49,72,46,99,84,67,51,59,37,21,28,18,32,32,20,39,85,96,52,89,61,69,41,38,67,37,69,78,35,79,47,61,68,61,27,47,53,51,36,54,52,50,54,50,51,39,53,48,52,44,51,52,52,53,52,52,53,54,50,55,52,52,57,67,75,75,110

Nearest PDB structures (foldseek):
  4mlq-assembly1_A  TM=3.721E-01  e=2.398E+00  Priestia megaterium
  5ov4-assembly1_A  TM=3.626E-01  e=3.683E+00  Priestia megaterium
  5ov6-assembly1_A  TM=3.571E-01  e=3.064E+00  Priestia megaterium

Radius of gyration: 17.0 Å; Cα contacts (8 Å, |Δi|>4): 149; chains: 1; bounding box: 49×24×46 Å

Secondary structure (DSSP, 8-state):
------EEE----SS--PPPEEESEEEEEEEE-TTS-EEEEEEEE-TT---EEESS--BS-HHHHHHHHHHHHHHHHHHHHHHHHHHHHHHHHHH--